Protein AF-A0A538NUA8-F1 (afdb_monomer)

Solvent-accessible surface area (backbone atoms only — not comparable to full-atom values): 2569 Å² total; per-residue (Å²): 101,73,68,59,50,53,55,41,44,74,70,69,39,47,58,81,50,77,71,44,82,51,100,90,36,42,36,31,42,33,31,45,98,89,67,51,77,45,78,52,70,99

Structure (mmCIF, N/CA/C/O backbone):
data_AF-A0A538NUA8-F1
#
_entry.id   AF-A0A538NUA8-F1
#
loop_
_atom_site.group_PDB
_atom_site.id
_atom_site.type_symbol
_atom_site.label_atom_id
_atom_site.label_alt_id
_atom_site.label_comp_id
_atom_site.label_asym_id
_atom_site.label_entity_id
_atom_site.label_seq_id
_atom_site.pdbx_PDB_ins_code
_atom_site.Cartn_x
_atom_site.Cartn_y
_atom_site.Cartn_z
_atom_site.occupancy
_atom_site.B_iso_or_equiv
_atom_site.auth_seq_id
_atom_site.auth_comp_id
_atom_site.auth_asym_id
_atom_site.auth_atom_id
_atom_site.pdbx_PDB_model_num
ATOM 1 N N . ILE A 1 1 ? 6.290 -2.300 2.796 1.00 78.25 1 ILE A N 1
ATOM 2 C CA . ILE A 1 1 ? 5.072 -1.706 2.186 1.00 78.25 1 ILE A CA 1
ATOM 3 C C . ILE A 1 1 ? 3.867 -2.634 2.255 1.00 78.25 1 ILE A C 1
ATOM 5 O O . ILE A 1 1 ? 2.905 -2.209 2.864 1.00 78.25 1 ILE A O 1
ATOM 9 N N . ASP A 1 2 ? 3.892 -3.875 1.741 1.00 78.19 2 ASP A N 1
ATOM 10 C CA . ASP A 1 2 ? 2.702 -4.766 1.777 1.00 78.19 2 ASP A CA 1
ATOM 11 C C . ASP A 1 2 ? 2.164 -5.016 3.198 1.00 78.19 2 ASP A C 1
ATOM 13 O O . ASP A 1 2 ? 0.977 -4.848 3.468 1.00 78.19 2 ASP A O 1
ATOM 17 N N . LYS A 1 3 ? 3.063 -5.329 4.141 1.00 83.88 3 LYS A N 1
ATOM 18 C CA . LYS A 1 3 ? 2.695 -5.533 5.548 1.00 83.88 3 LYS A CA 1
ATOM 19 C C . LYS A 1 3 ? 2.120 -4.259 6.179 1.00 83.88 3 LYS A C 1
ATOM 21 O O . LYS A 1 3 ? 1.070 -4.311 6.802 1.00 83.88 3 LYS A O 1
ATOM 26 N N . THR A 1 4 ? 2.771 -3.119 5.953 1.00 83.75 4 THR A N 1
ATOM 27 C CA . THR A 1 4 ? 2.329 -1.801 6.436 1.00 83.75 4 THR A CA 1
ATOM 28 C C . THR A 1 4 ? 0.972 -1.407 5.851 1.00 83.75 4 THR A C 1
ATOM 30 O O . THR A 1 4 ? 0.112 -0.936 6.582 1.00 83.75 4 THR A O 1
ATOM 33 N N . TYR A 1 5 ? 0.756 -1.651 4.555 1.00 83.56 5 TYR A N 1
ATOM 34 C CA . TYR A 1 5 ? -0.510 -1.418 3.863 1.00 83.56 5 TYR A CA 1
ATOM 35 C C . TYR A 1 5 ? -1.638 -2.242 4.489 1.00 83.56 5 TYR A C 1
ATOM 37 O O . TYR A 1 5 ? -2.669 -1.690 4.853 1.00 83.56 5 TYR A O 1
ATOM 45 N N . LYS A 1 6 ? -1.420 -3.548 4.697 1.00 85.06 6 LYS A N 1
ATOM 46 C CA . LYS A 1 6 ? -2.400 -4.428 5.355 1.00 85.06 6 LYS A CA 1
ATOM 47 C C . LYS A 1 6 ? -2.699 -4.003 6.786 1.00 85.06 6 LYS A C 1
ATOM 49 O O . LYS A 1 6 ? -3.855 -4.016 7.187 1.00 85.06 6 LYS A O 1
ATOM 54 N N . GLU A 1 7 ? -1.678 -3.629 7.54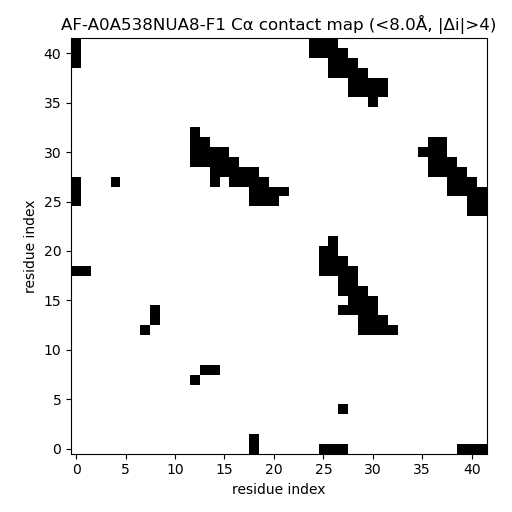8 1.00 87.88 7 GLU A N 1
ATOM 55 C CA . GLU A 1 7 ? -1.841 -3.261 8.954 1.00 87.88 7 GLU A CA 1
ATOM 56 C C . GLU A 1 7 ? -2.597 -1.935 9.113 1.00 87.88 7 GLU A C 1
ATOM 58 O O . GLU A 1 7 ? -3.492 -1.835 9.945 1.00 87.88 7 G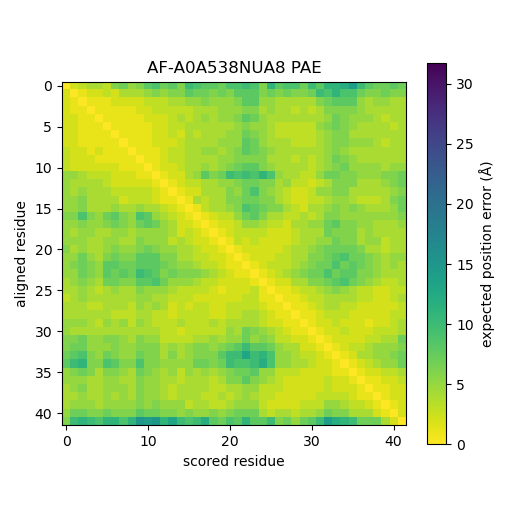LU A O 1
ATOM 63 N N . LEU A 1 8 ? -2.300 -0.941 8.273 1.00 84.50 8 LEU A N 1
ATOM 64 C CA . LEU A 1 8 ? -3.032 0.326 8.237 1.00 84.50 8 LEU A CA 1
ATOM 65 C C . LEU A 1 8 ? -4.453 0.134 7.694 1.00 84.50 8 LEU A C 1
ATOM 67 O O . LEU A 1 8 ? -5.404 0.645 8.277 1.00 84.50 8 LEU A O 1
ATOM 71 N N . SER A 1 9 ? -4.625 -0.666 6.642 1.00 82.75 9 SER A N 1
ATOM 72 C CA . SER A 1 9 ? -5.946 -0.957 6.078 1.00 82.75 9 SER A CA 1
ATOM 73 C C . SER A 1 9 ? -6.837 -1.681 7.095 1.00 82.75 9 SER A C 1
ATOM 75 O O . SER A 1 9 ? -8.002 -1.329 7.251 1.00 82.75 9 SER A O 1
ATOM 77 N N . ALA A 1 10 ? -6.275 -2.606 7.882 1.00 86.5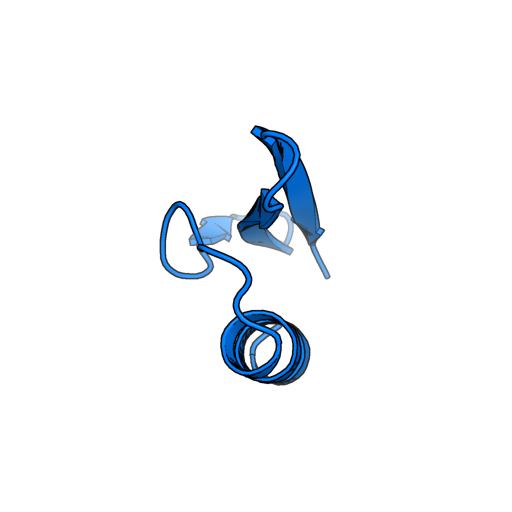0 10 ALA A N 1
ATOM 78 C CA . ALA A 1 10 ? -6.977 -3.260 8.987 1.00 86.50 10 ALA A CA 1
ATOM 79 C C . ALA A 1 10 ? -7.348 -2.301 10.133 1.00 86.50 10 ALA A C 1
ATOM 81 O O . ALA A 1 10 ? -8.296 -2.565 10.868 1.00 86.50 10 ALA A O 1
ATOM 82 N N . ARG A 1 11 ? -6.630 -1.181 10.283 1.00 85.56 11 ARG A N 1
ATOM 83 C CA . ARG A 1 11 ? -6.946 -0.113 11.246 1.00 85.56 11 ARG A CA 1
ATOM 84 C C . ARG A 1 11 ? -8.023 0.856 10.743 1.00 85.56 11 ARG A C 1
ATOM 86 O O . ARG A 1 11 ? -8.347 1.796 11.458 1.00 85.56 11 ARG A O 1
ATOM 93 N N . GLY A 1 12 ? -8.581 0.631 9.550 1.00 83.25 12 GLY A N 1
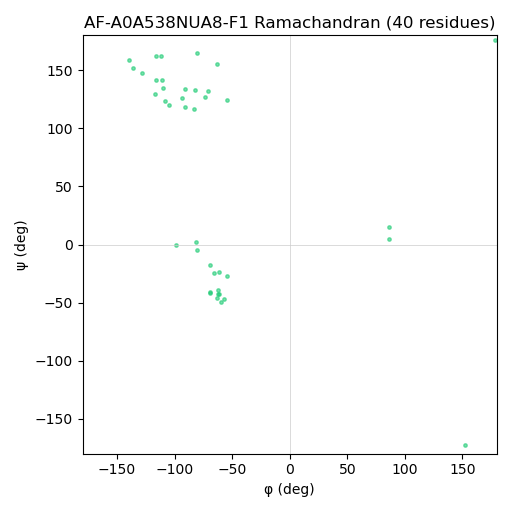ATOM 94 C CA . GLY A 1 12 ? -9.614 1.490 8.961 1.00 83.25 12 GLY A CA 1
ATOM 95 C C . GLY A 1 12 ? -9.058 2.679 8.182 1.00 83.25 12 GLY A C 1
ATOM 96 O O . GLY A 1 12 ? -9.795 3.609 7.878 1.00 83.25 12 GLY A O 1
ATOM 97 N N . VAL A 1 13 ? -7.765 2.661 7.858 1.00 85.00 13 VAL A N 1
ATOM 98 C CA . VAL A 1 13 ? -7.148 3.688 7.020 1.00 85.00 13 VAL A CA 1
ATOM 99 C C . VAL A 1 13 ? -7.577 3.492 5.566 1.00 85.00 13 VAL A C 1
ATOM 101 O O . VAL A 1 13 ? -7.383 2.414 4.992 1.00 85.00 13 VAL A O 1
ATOM 104 N N . GLU A 1 14 ? -8.109 4.546 4.952 1.00 83.94 14 GLU A N 1
ATOM 105 C CA . GLU A 1 14 ? -8.490 4.542 3.542 1.00 83.94 14 GLU A CA 1
ATOM 106 C C . GLU A 1 14 ? -7.273 4.822 2.663 1.00 83.94 14 GLU A C 1
ATOM 108 O O . GLU A 1 14 ? -6.667 5.892 2.705 1.00 83.94 14 GLU A O 1
ATOM 113 N N . PHE A 1 15 ? -6.901 3.858 1.829 1.00 84.81 15 PHE A N 1
ATOM 114 C CA . PHE A 1 15 ? -5.841 4.059 0.851 1.00 84.81 15 PHE A CA 1
ATOM 115 C C . PHE A 1 15 ? -6.394 4.756 -0.390 1.00 84.81 15 PHE A C 1
ATOM 117 O O . PHE A 1 15 ? -7.404 4.328 -0.943 1.00 84.81 15 PHE A O 1
ATOM 124 N N . GLU A 1 16 ? -5.703 5.796 -0.868 1.00 84.50 16 GLU A N 1
ATOM 125 C CA . GLU A 1 16 ? -6.069 6.460 -2.131 1.00 84.50 16 GLU A CA 1
ATOM 126 C C . GLU A 1 16 ? -5.798 5.542 -3.339 1.00 84.50 16 GLU A C 1
ATOM 128 O O . GLU A 1 16 ? -6.345 5.743 -4.421 1.00 84.50 16 GLU A O 1
ATOM 133 N N . GLY A 1 17 ? -4.979 4.502 -3.158 1.00 82.31 17 GLY A N 1
ATOM 134 C CA . GLY A 1 17 ? -4.760 3.469 -4.158 1.00 82.31 17 GLY A CA 1
ATOM 135 C C . GLY A 1 17 ? -3.745 2.411 -3.724 1.00 82.31 17 GLY A C 1
ATOM 136 O O . GLY A 1 17 ? -3.137 2.515 -2.652 1.00 82.31 17 GLY A O 1
ATOM 137 N N . PRO A 1 18 ? -3.541 1.379 -4.558 1.00 83.31 18 PRO A N 1
ATOM 138 C CA . PRO A 1 18 ? -2.527 0.368 -4.307 1.00 83.31 18 PRO A CA 1
ATOM 139 C C . PRO A 1 18 ? -1.114 0.982 -4.327 1.00 83.31 18 PRO A C 1
ATOM 141 O O . PRO A 1 18 ? -0.891 2.007 -4.979 1.00 83.31 18 PRO A O 1
ATOM 144 N N . PRO A 1 19 ? -0.135 0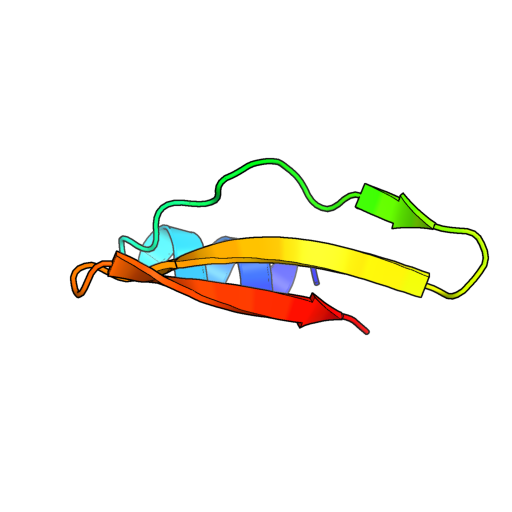.352 -3.651 1.00 86.38 19 PRO A N 1
ATOM 145 C CA . PRO A 1 19 ? 1.256 0.783 -3.707 1.00 86.38 19 PRO A CA 1
ATOM 146 C C . PRO A 1 19 ? 1.772 0.859 -5.151 1.00 86.38 19 PRO A C 1
ATOM 148 O O . PRO A 1 19 ? 1.745 -0.127 -5.888 1.00 86.38 19 PRO A O 1
ATOM 151 N N . GLN A 1 20 ? 2.277 2.028 -5.540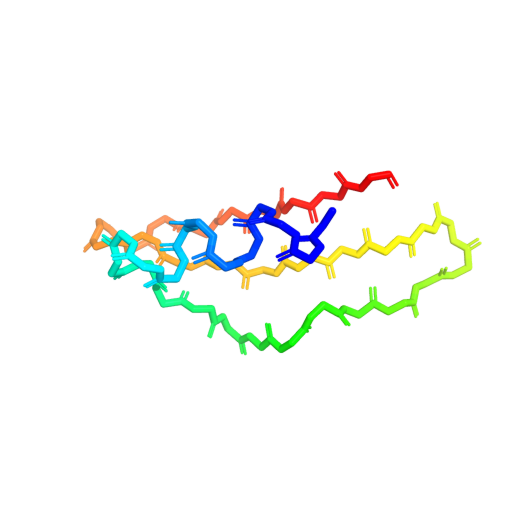 1.00 87.19 20 GLN A N 1
ATOM 152 C CA . GLN A 1 20 ? 2.891 2.285 -6.835 1.00 87.19 20 GLN A CA 1
ATOM 153 C C . GLN A 1 20 ? 4.392 2.030 -6.802 1.00 87.19 20 GLN A C 1
ATOM 155 O O . GLN A 1 20 ? 5.111 2.488 -5.911 1.00 87.19 20 GLN A O 1
ATOM 160 N N . LYS A 1 21 ? 4.871 1.323 -7.827 1.00 88.62 21 LYS A N 1
ATOM 161 C CA . LYS A 1 21 ? 6.289 1.051 -8.043 1.00 88.62 21 LYS A CA 1
ATOM 162 C C . LYS A 1 21 ? 6.881 2.150 -8.925 1.00 88.62 21 LYS A C 1
ATOM 164 O O . LYS A 1 21 ? 6.460 2.326 -10.063 1.00 88.62 21 LYS A O 1
ATOM 169 N N . GLN A 1 22 ? 7.845 2.881 -8.390 1.00 87.00 22 GLN A N 1
ATOM 170 C CA . GLN A 1 22 ? 8.607 3.932 -9.058 1.00 87.00 22 GLN A CA 1
ATOM 171 C C . GLN A 1 22 ? 10.067 3.483 -9.240 1.00 87.00 22 GLN A C 1
ATOM 173 O O . GLN A 1 22 ? 10.526 2.565 -8.556 1.00 87.00 22 GLN A O 1
ATOM 178 N N . PRO A 1 23 ? 10.836 4.131 -10.131 1.00 85.81 23 PRO A N 1
ATOM 179 C CA . PRO A 1 23 ? 12.251 3.806 -10.331 1.00 85.81 23 PRO A CA 1
ATOM 180 C C . PRO A 1 23 ? 13.120 4.003 -9.076 1.00 85.81 23 PRO A C 1
ATOM 182 O O . PRO A 1 23 ? 14.158 3.363 -8.950 1.00 85.81 23 PRO A O 1
ATOM 185 N N . TRP A 1 24 ? 12.694 4.851 -8.138 1.00 83.44 24 TRP A N 1
ATOM 186 C CA . TRP A 1 24 ? 13.397 5.152 -6.885 1.00 83.44 24 TRP A CA 1
ATOM 187 C C . TRP A 1 24 ? 12.869 4.379 -5.667 1.00 83.44 24 TRP A C 1
ATOM 189 O O . TRP A 1 24 ? 13.392 4.551 -4.572 1.00 83.44 24 TRP A O 1
ATOM 199 N N . GLY A 1 25 ? 11.843 3.539 -5.823 1.00 87.19 25 GLY A N 1
ATOM 200 C CA . GLY A 1 25 ? 11.254 2.800 -4.707 1.00 87.19 25 GLY A CA 1
ATOM 201 C C . GLY A 1 25 ? 9.785 2.476 -4.928 1.00 87.19 25 GLY A C 1
ATOM 202 O O . GLY A 1 25 ? 9.230 2.676 -6.002 1.00 87.19 25 GLY A O 1
ATOM 203 N N . THR A 1 26 ? 9.124 1.948 -3.908 1.00 89.38 26 THR A N 1
ATOM 204 C CA . THR A 1 26 ? 7.666 1.764 -3.935 1.00 89.38 26 THR A CA 1
ATOM 205 C C . THR A 1 26 ? 7.055 2.731 -2.936 1.00 89.38 26 THR A C 1
ATOM 207 O O . THR A 1 26 ? 7.626 2.938 -1.868 1.00 89.38 26 THR A O 1
ATOM 210 N N . TYR A 1 27 ? 5.909 3.321 -3.255 1.00 88.81 27 TYR A N 1
ATOM 211 C CA . TYR A 1 27 ? 5.180 4.160 -2.311 1.00 88.81 27 TYR A CA 1
ATOM 212 C C . TYR A 1 27 ? 3.685 3.857 -2.345 1.00 88.81 27 TYR A C 1
ATOM 214 O O . TYR A 1 27 ? 3.155 3.437 -3.367 1.00 88.81 27 TYR A O 1
ATOM 222 N N . ALA A 1 28 ? 2.993 4.075 -1.234 1.00 88.44 28 ALA A N 1
ATOM 223 C CA . ALA A 1 28 ? 1.536 4.081 -1.173 1.00 88.44 28 ALA A CA 1
ATOM 224 C C . ALA A 1 28 ? 1.058 5.370 -0.506 1.00 88.44 28 ALA A C 1
ATOM 226 O O . ALA A 1 28 ? 1.730 5.899 0.381 1.00 88.44 28 ALA A O 1
ATOM 227 N N . MET A 1 29 ? -0.102 5.852 -0.939 1.00 89.38 29 MET A N 1
ATOM 228 C CA . MET A 1 29 ? -0.770 7.021 -0.376 1.00 89.38 29 MET A CA 1
ATOM 229 C C . MET A 1 29 ? -2.025 6.583 0.359 1.00 89.38 29 MET A C 1
ATOM 231 O O . MET A 1 29 ? -2.806 5.779 -0.158 1.00 89.38 29 MET A O 1
ATOM 235 N N . PHE A 1 30 ? -2.218 7.118 1.557 1.00 89.69 30 PHE A N 1
ATOM 236 C CA . PHE A 1 30 ? -3.421 6.884 2.336 1.00 89.69 30 PHE A CA 1
ATOM 237 C C . PHE A 1 30 ? -3.900 8.138 3.039 1.00 89.69 30 PHE A C 1
ATOM 239 O O . PHE A 1 30 ? -3.134 9.073 3.270 1.00 89.69 30 PHE A O 1
ATOM 246 N N . LYS A 1 31 ? -5.179 8.123 3.391 1.00 88.25 31 LYS A N 1
ATOM 247 C CA . LYS A 1 31 ? -5.872 9.180 4.096 1.00 88.25 31 LYS A CA 1
ATOM 248 C C . LYS A 1 31 ? -6.350 8.653 5.445 1.00 88.25 31 LYS A C 1
ATOM 250 O O . LYS A 1 31 ? -6.942 7.580 5.536 1.00 88.25 31 LYS A O 1
ATOM 255 N N . ASP A 1 32 ? -6.044 9.404 6.491 1.00 84.00 32 ASP A N 1
ATOM 256 C CA . ASP A 1 32 ? -6.585 9.155 7.824 1.00 84.00 32 ASP A CA 1
ATOM 257 C C . ASP A 1 32 ? -8.020 9.718 7.960 1.00 84.00 32 ASP A C 1
ATOM 259 O O . ASP A 1 32 ? -8.460 10.533 7.144 1.00 84.00 32 ASP A O 1
ATOM 263 N N . SER A 1 33 ? -8.741 9.300 9.004 1.00 79.25 33 SER A N 1
ATOM 264 C CA . SER A 1 33 ? -10.079 9.796 9.364 1.00 79.25 33 SER A CA 1
ATOM 265 C C . SER A 1 33 ? -10.149 11.322 9.536 1.00 79.25 33 SER A C 1
ATOM 267 O O . SER A 1 33 ? -11.193 11.923 9.298 1.00 79.25 33 SER A O 1
ATOM 269 N N . GLU A 1 34 ? -9.041 11.974 9.895 1.00 81.38 34 GLU A N 1
ATOM 270 C CA . GLU A 1 34 ? -8.909 13.433 10.015 1.00 81.38 34 GLU A CA 1
ATOM 271 C C . GLU 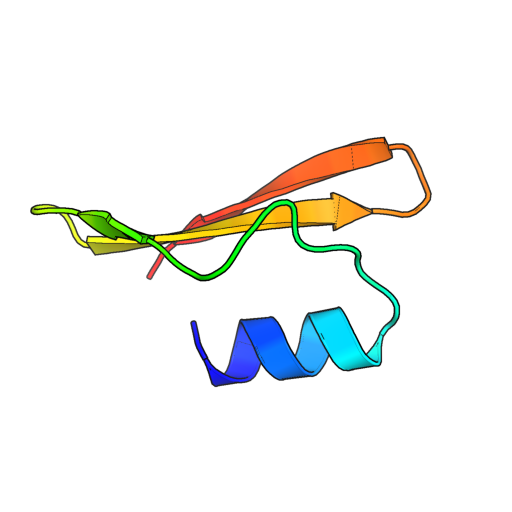A 1 34 ? -8.694 14.135 8.661 1.00 81.38 34 GLU A C 1
ATOM 273 O O . GLU A 1 34 ? -8.648 15.359 8.563 1.00 81.38 34 GLU A O 1
ATOM 278 N N . GLY A 1 35 ? -8.561 13.362 7.585 1.00 79.19 35 GLY A N 1
ATOM 279 C CA . GLY A 1 35 ? -8.381 13.849 6.226 1.00 79.19 35 GLY A CA 1
ATOM 280 C C . GLY A 1 35 ? -6.940 14.147 5.819 1.00 79.19 35 GLY A C 1
ATOM 281 O O . GLY A 1 35 ? -6.700 14.592 4.693 1.00 79.19 35 GLY A O 1
ATOM 282 N N . ASN A 1 36 ? -5.989 13.846 6.699 1.00 86.38 36 ASN A N 1
ATOM 283 C CA . ASN A 1 36 ? -4.561 13.970 6.451 1.00 86.38 36 ASN A CA 1
ATOM 284 C C . ASN A 1 36 ? -4.083 12.902 5.464 1.00 86.38 36 ASN A C 1
ATOM 286 O O . ASN A 1 36 ? -4.378 11.718 5.633 1.00 86.38 36 ASN A O 1
ATOM 290 N N . ARG A 1 37 ? -3.319 13.319 4.448 1.00 86.25 37 ARG A N 1
ATOM 291 C CA . ARG A 1 37 ? -2.696 12.414 3.475 1.00 86.25 37 ARG A CA 1
ATOM 292 C C . ARG A 1 37 ? -1.282 12.064 3.904 1.00 86.25 37 ARG A C 1
ATOM 294 O O . ARG A 1 37 ? -0.446 12.950 4.073 1.00 86.25 37 ARG A O 1
ATOM 301 N N . PHE A 1 38 ? -1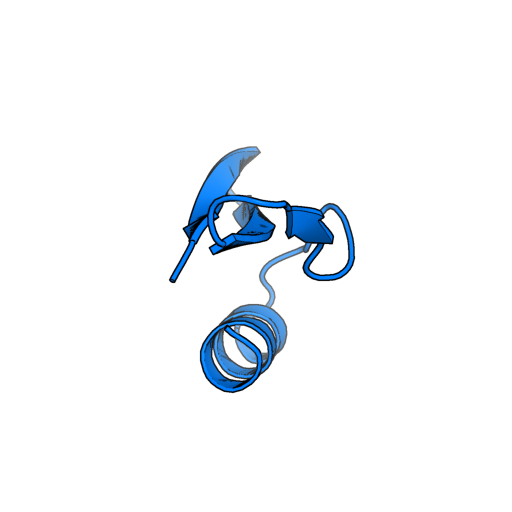.004 10.775 3.995 1.00 86.44 38 PHE A N 1
ATOM 302 C CA . PHE A 1 38 ? 0.311 10.246 4.305 1.00 86.44 38 PHE A CA 1
ATOM 303 C C . PHE A 1 38 ? 0.846 9.437 3.131 1.00 86.44 38 PHE A C 1
ATOM 305 O O . PHE A 1 38 ? 0.123 8.695 2.465 1.00 86.44 38 PHE A O 1
ATOM 312 N N . VAL A 1 39 ? 2.148 9.577 2.900 1.00 84.75 39 VAL A N 1
ATOM 313 C CA . VAL A 1 39 ? 2.897 8.769 1.942 1.00 84.75 39 VAL A CA 1
ATOM 314 C C . VAL A 1 39 ? 3.780 7.827 2.738 1.00 84.75 39 VAL A C 1
ATOM 316 O O . VAL A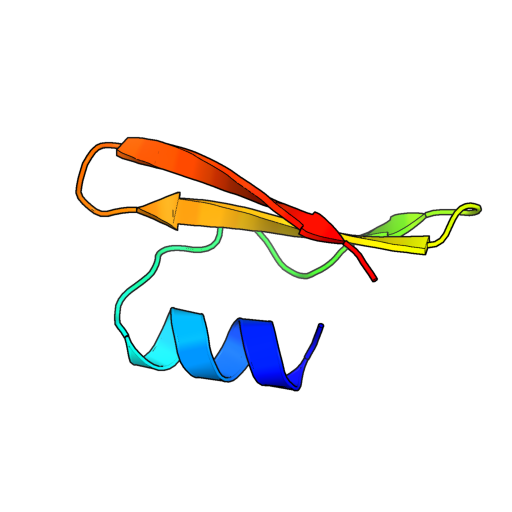 1 39 ? 4.598 8.272 3.540 1.00 84.75 39 VAL A O 1
ATOM 319 N N . ILE A 1 40 ? 3.634 6.528 2.498 1.00 84.75 40 ILE A N 1
ATOM 320 C CA . ILE A 1 40 ? 4.588 5.530 2.975 1.00 84.75 40 ILE A CA 1
ATOM 321 C C . ILE A 1 40 ? 5.433 5.065 1.803 1.00 84.75 40 ILE A C 1
ATOM 323 O O . ILE A 1 40 ? 4.914 4.530 0.826 1.00 84.75 40 ILE A O 1
ATOM 327 N N . SER A 1 41 ? 6.738 5.260 1.906 1.00 80.56 41 SER A N 1
ATOM 328 C CA . SER A 1 41 ? 7.732 4.695 1.000 1.00 80.56 41 SER A CA 1
ATOM 329 C C . SER A 1 41 ? 8.645 3.739 1.763 1.00 80.56 41 SER A C 1
ATOM 331 O O . SER A 1 41 ? 8.662 3.716 2.995 1.00 80.56 41 SER A O 1
ATOM 333 N N . SER A 1 42 ? 9.349 2.891 1.021 1.00 66.94 42 SER A N 1
ATOM 334 C CA . SER A 1 42 ? 10.379 1.984 1.526 1.00 66.94 42 SER A CA 1
ATOM 335 C C . SER A 1 42 ? 11.644 2.159 0.723 1.00 66.94 42 SER A C 1
ATOM 337 O O . SER A 1 42 ? 11.519 2.466 -0.485 1.00 66.94 42 SER A O 1
#

Mean predicted aligned error: 4.27 Å

Sequence (42 aa):
IDKTYKELSARGVEFEGPPQKQPWGTYAMFKDSEGNRFVISS

Foldseek 3Di:
DVVVCVVCVVVVWAWPDDWDQDPVFIWTWIADPVGDIDIDTD

pLDDT: mean 84.44, std 4.01, range [66.94, 89.69]

Nearest PDB structures (foldseek):
  5umw-assembly2_B  TM=9.105E-01  e=1.950E-02  Streptomyces sp. CB03234
  3rhe-assembly1_A  TM=8.647E-01  e=3.241E-02  Legionella pneumophila subsp. pneumophila str. Philadelphia 1
  4pav-assembly4_D  TM=8.675E-01  e=2.322E-01  Staphylococcus aureus
  4pav-assembly6_F  TM=8.635E-01  e=2.636E-01  Staphylococcus aureus
  6jsx-assembly1_B  TM=4.590E-01  e=3.622E-01  Helicobacter pylori

Secondary structure (DSSP, 8-state):
-HHHHHHHHHTTPEESSSPEEETTEEEEEEE-TT--EEEEE-

Radius of gyration: 9.95 Å; Cα contacts (8 Å, |Δi|>4): 64; chains: 1; bounding box: 24×20×22 Å